Protein AF-A0A7S3JJ23-F1 (afdb_monomer)

Foldseek 3Di:
DVVLLVVLLVLLVVVCVQDVVCVVLSVVLNVCVVVVVLAVNLVSLLVVLVPVSVLPDLSLVVCCVSPLVVCLVPYDLQSSLSSLLSSLSSDPDLVVSLVSLVVCLVSCVVPPLSNLQSLLSSLLSCVVVVVLVSNVVSLVVSVVVVVVDDDHDVVSVVSSVVSVV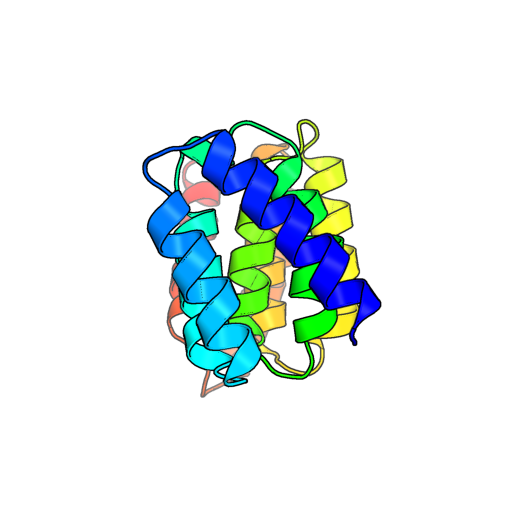VSVVD

Sequence (170 aa):
FKMIYSNVVEMLDKIGNNHSTVSDQVDQIKTNFRDSMWHVITDQIFNLTLCPEFEQGKDLIMFFNDFVKNLDKKINHLKYVRIAVNCSRQFENIDEGIEFLKNLEDRLKISEAATLFLKVSIAEKYLSLGEYNKCLDLLEEVEGSLKALNDIDQIVYSELYKTLALYYRR

InterPro domains:
  IPR035298 26S Proteasome non-ATPase regulatory subunit 13 [PTHR10539] (9-169)
  IPR054179 PSD13, N-terminal [PF22037] (27-169)

Structure (mmCIF, N/CA/C/O backbone):
data_AF-A0A7S3JJ23-F1
#
_entry.id   AF-A0A7S3JJ23-F1
#
loop_
_atom_site.group_PDB
_atom_site.id
_atom_site.type_symbol
_atom_site.label_atom_id
_atom_site.label_alt_id
_atom_site.label_comp_id
_atom_site.label_asym_id
_atom_site.label_entity_id
_atom_site.label_seq_id
_atom_site.pdbx_PDB_ins_code
_atom_site.Cartn_x
_atom_site.Cartn_y
_atom_site.Cartn_z
_atom_site.occupancy
_atom_site.B_iso_or_equiv
_atom_site.auth_seq_id
_atom_site.auth_comp_id
_atom_site.auth_asym_id
_atom_site.auth_atom_id
_atom_site.pdbx_PDB_model_num
ATOM 1 N N . PHE A 1 1 ? 6.314 15.137 -20.442 1.00 37.75 1 PHE A N 1
ATOM 2 C CA . PHE A 1 1 ? 7.563 14.795 -19.726 1.00 37.75 1 PHE A CA 1
ATOM 3 C C . PHE A 1 1 ? 8.220 15.998 -19.043 1.00 37.75 1 PHE A C 1
ATOM 5 O O . PHE A 1 1 ? 8.296 15.956 -17.827 1.00 37.75 1 PHE A O 1
ATOM 12 N N . LYS A 1 2 ? 8.610 17.088 -19.735 1.00 40.03 2 LYS A N 1
ATOM 13 C CA . LYS A 1 2 ? 9.215 18.279 -19.080 1.00 40.03 2 LYS A CA 1
ATOM 14 C C . LYS A 1 2 ? 8.316 18.994 -18.048 1.00 40.03 2 LYS A C 1
ATOM 16 O O . LYS A 1 2 ? 8.810 19.333 -16.985 1.00 40.03 2 LYS A O 1
ATOM 21 N N . MET A 1 3 ? 7.017 19.173 -18.320 1.00 41.12 3 MET A N 1
ATOM 22 C CA . MET A 1 3 ? 6.089 19.799 -17.349 1.00 41.12 3 MET A CA 1
ATOM 23 C C . MET A 1 3 ? 5.851 18.937 -16.102 1.00 41.12 3 MET A C 1
ATOM 25 O O . MET A 1 3 ? 5.848 19.454 -14.996 1.00 41.12 3 MET A O 1
ATOM 29 N N . ILE A 1 4 ? 5.708 17.618 -16.276 1.00 50.47 4 ILE A N 1
ATOM 30 C CA . ILE A 1 4 ? 5.505 16.669 -15.166 1.00 50.47 4 ILE A CA 1
ATOM 31 C C . ILE A 1 4 ? 6.746 16.643 -14.268 1.00 50.47 4 ILE A C 1
ATOM 33 O O . ILE A 1 4 ? 6.626 16.676 -13.052 1.00 50.47 4 ILE A O 1
ATOM 37 N N . TYR A 1 5 ? 7.940 16.658 -14.867 1.00 51.78 5 TYR A N 1
ATOM 38 C CA . TYR A 1 5 ? 9.190 16.751 -14.118 1.00 51.78 5 TYR A CA 1
ATOM 39 C C . TYR A 1 5 ? 9.284 18.049 -13.308 1.00 51.78 5 TYR A C 1
ATOM 41 O O . TYR A 1 5 ? 9.681 18.001 -12.154 1.00 51.78 5 TYR A O 1
ATOM 49 N N . SER A 1 6 ? 8.869 19.188 -13.874 1.00 52.94 6 SER A N 1
ATOM 50 C CA . SER A 1 6 ? 8.911 20.479 -13.173 1.00 52.94 6 SER A CA 1
ATOM 51 C C . SER A 1 6 ? 8.007 20.499 -11.936 1.00 52.94 6 SER A C 1
ATOM 53 O O . SER A 1 6 ? 8.469 20.876 -10.867 1.00 52.94 6 SER A O 1
ATOM 55 N N . ASN A 1 7 ? 6.765 20.012 -12.047 1.00 56.97 7 ASN A N 1
ATOM 56 C CA . ASN A 1 7 ? 5.842 19.957 -10.9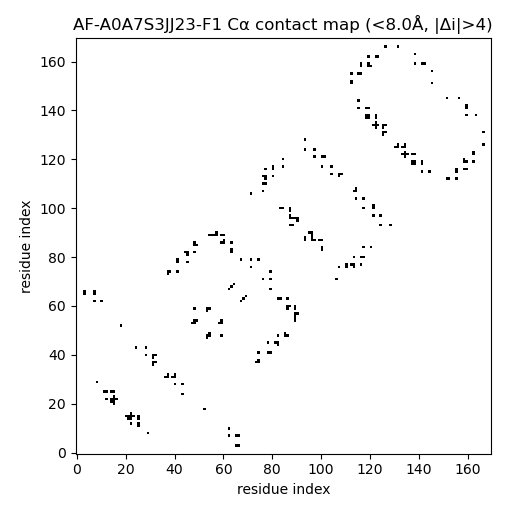05 1.00 56.97 7 ASN A CA 1
ATOM 57 C C . ASN A 1 7 ? 6.318 18.991 -9.814 1.00 56.97 7 ASN A C 1
ATOM 59 O O . ASN A 1 7 ? 6.210 19.284 -8.627 1.00 56.97 7 ASN A O 1
ATOM 63 N N . VAL A 1 8 ? 6.861 17.837 -10.210 1.00 58.09 8 VAL A N 1
ATOM 64 C CA . VAL A 1 8 ? 7.370 16.838 -9.262 1.00 58.09 8 VAL A CA 1
ATOM 65 C C . VAL A 1 8 ? 8.607 17.364 -8.540 1.00 58.09 8 VAL A C 1
ATOM 67 O O . VAL A 1 8 ? 8.714 17.199 -7.332 1.00 58.09 8 VAL A O 1
ATOM 70 N N . VAL A 1 9 ? 9.519 18.031 -9.252 1.00 60.12 9 VAL A N 1
ATOM 71 C CA . VAL A 1 9 ? 10.701 18.667 -8.655 1.00 60.12 9 VAL A CA 1
ATOM 72 C C . VAL A 1 9 ? 10.288 19.775 -7.686 1.00 60.12 9 VAL A C 1
ATOM 74 O O . VAL A 1 9 ? 10.814 19.803 -6.582 1.00 60.12 9 VAL A O 1
ATOM 77 N N . GLU A 1 10 ? 9.300 20.606 -8.032 1.00 61.12 10 GLU A N 1
ATOM 78 C CA . GLU A 1 10 ? 8.774 21.639 -7.127 1.00 61.12 10 GLU A CA 1
ATOM 79 C C . GLU A 1 10 ? 8.116 21.057 -5.867 1.00 61.12 10 GLU A C 1
ATOM 81 O O . GLU A 1 10 ? 8.280 21.608 -4.778 1.00 61.12 10 GLU A O 1
ATOM 86 N N . MET A 1 11 ? 7.385 19.940 -5.973 1.00 61.69 11 MET A N 1
ATOM 87 C CA . MET A 1 11 ? 6.837 19.264 -4.789 1.00 61.69 11 MET A CA 1
ATOM 88 C C . MET A 1 11 ? 7.936 18.632 -3.939 1.00 61.69 11 MET A C 1
ATOM 90 O O . MET A 1 11 ? 7.921 18.779 -2.720 1.00 61.69 11 MET A O 1
ATOM 94 N N . LEU A 1 12 ? 8.908 17.971 -4.569 1.00 63.31 12 LEU A N 1
ATOM 95 C CA . LEU A 1 12 ? 10.057 17.403 -3.874 1.00 63.31 12 LEU A CA 1
ATOM 96 C C . LEU A 1 12 ? 10.889 18.497 -3.182 1.00 63.31 12 LEU A C 1
ATOM 98 O O . LEU A 1 12 ? 11.339 18.288 -2.063 1.00 63.31 12 LEU A O 1
ATOM 102 N N . ASP A 1 13 ? 11.027 19.680 -3.784 1.00 63.56 13 ASP A N 1
ATOM 103 C CA . ASP A 1 13 ? 11.661 20.845 -3.154 1.00 63.56 13 ASP A CA 1
ATOM 104 C C . ASP A 1 13 ? 10.858 21.377 -1.965 1.00 63.56 13 ASP A C 1
ATOM 106 O O . ASP A 1 13 ? 11.441 21.738 -0.944 1.00 63.56 13 ASP A O 1
ATOM 110 N N . LYS A 1 14 ? 9.522 21.403 -2.039 1.00 64.38 14 LYS A N 1
ATOM 111 C CA . LYS A 1 14 ? 8.684 21.746 -0.874 1.00 64.38 14 LYS A CA 1
ATOM 112 C C . LYS A 1 14 ? 8.877 20.749 0.267 1.00 64.38 14 LYS A C 1
ATOM 114 O O . LYS A 1 14 ? 9.019 21.152 1.415 1.00 64.38 14 LYS A O 1
ATOM 119 N N . ILE A 1 15 ? 8.938 19.464 -0.063 1.00 62.12 15 ILE A N 1
ATOM 120 C CA . ILE A 1 15 ? 9.171 18.371 0.881 1.00 62.12 15 ILE A CA 1
ATOM 121 C C . ILE A 1 15 ? 10.568 18.470 1.519 1.00 62.12 15 ILE A C 1
ATOM 123 O O . ILE A 1 15 ? 10.688 18.403 2.740 1.00 62.12 15 ILE A O 1
ATOM 127 N N . GLY A 1 16 ? 11.615 18.679 0.714 1.00 58.62 16 GLY A N 1
ATOM 128 C CA . GLY A 1 16 ? 12.994 18.828 1.191 1.00 58.62 16 GLY A CA 1
ATOM 129 C C . GLY A 1 16 ? 13.204 20.083 2.044 1.00 58.62 16 GLY A C 1
ATOM 130 O O . GLY A 1 16 ? 13.976 20.052 2.997 1.00 58.62 16 GLY A O 1
ATOM 131 N N . ASN A 1 17 ? 12.467 21.164 1.763 1.00 58.88 17 ASN A N 1
ATOM 132 C CA . ASN A 1 17 ? 12.478 22.372 2.593 1.00 58.88 17 ASN A CA 1
ATOM 133 C C . ASN A 1 17 ? 11.718 22.203 3.919 1.00 58.88 17 ASN A C 1
ATOM 135 O O . ASN A 1 17 ? 12.073 22.849 4.903 1.00 58.88 17 ASN A O 1
ATOM 139 N N . ASN A 1 18 ? 10.692 21.348 3.959 1.00 57.72 18 ASN A N 1
ATOM 140 C CA . ASN A 1 18 ? 9.924 21.077 5.177 1.00 57.72 18 ASN A CA 1
ATOM 141 C C . ASN A 1 18 ? 10.631 20.078 6.110 1.00 57.72 18 ASN A C 1
ATOM 143 O O . ASN A 1 18 ? 10.460 20.162 7.326 1.00 57.72 18 ASN A O 1
ATOM 147 N N . HIS A 1 19 ? 11.452 19.170 5.566 1.00 57.53 19 HIS A N 1
ATOM 148 C CA . HIS A 1 19 ? 12.167 18.149 6.335 1.00 57.53 19 HIS A CA 1
ATOM 149 C C . HIS A 1 19 ? 13.644 18.079 5.932 1.00 57.53 19 HIS A C 1
ATOM 151 O O . HIS A 1 19 ? 14.016 17.439 4.945 1.00 57.53 19 HIS A O 1
ATOM 157 N N . SER A 1 20 ? 14.509 18.690 6.747 1.00 55.84 20 SER A N 1
ATOM 158 C CA . SER A 1 20 ? 15.966 18.707 6.549 1.00 55.84 20 SER A CA 1
ATOM 159 C C . SER A 1 20 ? 16.595 17.308 6.474 1.00 55.84 20 SER A C 1
ATOM 161 O O . SER A 1 20 ? 17.634 17.146 5.842 1.00 55.84 20 SER A O 1
ATOM 163 N N . THR A 1 21 ? 15.946 16.290 7.046 1.00 58.00 21 THR A N 1
ATOM 164 C CA . THR A 1 21 ? 16.346 14.873 6.989 1.00 58.00 21 THR A CA 1
ATOM 165 C C . THR A 1 21 ? 16.189 14.247 5.596 1.00 58.00 21 THR A C 1
ATOM 167 O O . THR A 1 21 ? 16.889 13.295 5.255 1.00 58.00 21 THR A O 1
ATOM 170 N N . VAL A 1 22 ? 15.266 14.764 4.782 1.00 60.44 22 VAL A N 1
ATOM 171 C CA . VAL A 1 22 ? 14.824 14.140 3.524 1.00 60.44 22 VAL A CA 1
ATOM 172 C C . VAL A 1 22 ? 15.384 14.867 2.295 1.00 60.44 22 VAL A C 1
ATOM 174 O O . VAL A 1 22 ? 15.361 14.327 1.189 1.00 60.44 22 VAL A O 1
ATOM 177 N N . SER A 1 23 ? 15.960 16.062 2.473 1.00 63.31 23 SER A N 1
ATOM 178 C CA . SER A 1 23 ? 16.566 16.857 1.392 1.00 63.31 23 SER A CA 1
ATOM 179 C C . SER A 1 23 ? 17.563 16.046 0.550 1.00 63.31 23 SER A C 1
ATOM 181 O O . SER A 1 23 ? 17.483 16.049 -0.678 1.00 63.31 23 SER A O 1
ATOM 183 N N . ASP A 1 24 ? 18.432 15.262 1.195 1.00 66.06 24 ASP A N 1
ATOM 184 C CA . ASP A 1 24 ? 19.414 14.424 0.495 1.00 66.06 24 ASP A CA 1
ATOM 185 C C . ASP A 1 24 ? 18.753 13.297 -0.319 1.00 66.06 24 ASP A C 1
ATOM 187 O O . ASP A 1 24 ? 19.200 12.958 -1.417 1.00 66.06 24 ASP A O 1
ATOM 191 N N . GLN A 1 25 ? 17.656 12.718 0.182 1.00 66.25 25 GLN A N 1
ATOM 192 C CA . GLN A 1 25 ? 16.905 11.677 -0.530 1.00 66.25 25 GLN A CA 1
ATOM 193 C C . GLN A 1 25 ? 16.150 12.253 -1.728 1.00 66.25 25 GLN A C 1
ATOM 195 O O . GLN A 1 25 ? 16.122 11.649 -2.802 1.00 66.25 25 GLN A O 1
ATOM 200 N N . VAL A 1 26 ? 15.577 13.443 -1.562 1.00 66.81 26 VAL A N 1
ATOM 201 C CA . VAL A 1 26 ? 14.924 14.201 -2.628 1.00 66.81 26 VAL A CA 1
ATOM 202 C C . VAL A 1 26 ? 15.901 14.481 -3.772 1.00 66.81 26 VAL A C 1
ATOM 204 O O . VAL A 1 26 ? 15.575 14.224 -4.934 1.00 66.81 26 VAL A O 1
ATOM 207 N N . ASP A 1 27 ? 17.107 14.956 -3.469 1.00 67.94 27 ASP A N 1
ATOM 208 C CA . ASP A 1 27 ? 18.094 15.289 -4.499 1.00 67.94 27 ASP A CA 1
ATOM 209 C C . ASP A 1 27 ? 18.637 14.048 -5.217 1.00 67.94 27 ASP A C 1
ATOM 211 O O . ASP A 1 27 ? 18.858 14.067 -6.438 1.00 67.94 27 ASP A O 1
ATOM 215 N N . GLN A 1 28 ? 18.749 12.923 -4.508 1.00 69.50 28 GLN A N 1
ATOM 216 C CA . GLN A 1 28 ? 19.041 11.637 -5.138 1.00 69.50 28 GLN A CA 1
ATOM 217 C C . GLN A 1 28 ? 17.912 11.184 -6.073 1.00 69.50 28 GLN A C 1
ATOM 219 O O . GLN A 1 28 ? 18.198 10.723 -7.177 1.00 69.50 28 GLN A O 1
ATOM 224 N N . ILE A 1 29 ? 16.641 11.361 -5.700 1.00 68.44 29 ILE A N 1
ATOM 225 C CA . ILE A 1 29 ? 15.500 11.016 -6.566 1.00 68.44 29 ILE A CA 1
ATOM 226 C C . ILE A 1 29 ? 15.491 11.879 -7.831 1.00 68.44 29 ILE A C 1
ATOM 228 O O . ILE A 1 29 ? 15.286 11.348 -8.926 1.00 68.44 29 ILE A O 1
ATOM 232 N N . LYS A 1 30 ? 15.768 13.186 -7.720 1.00 68.50 30 LYS A N 1
ATOM 233 C CA . LYS A 1 30 ? 15.889 14.083 -8.886 1.00 68.50 30 LYS A CA 1
ATOM 234 C C . LYS A 1 30 ? 17.002 13.628 -9.834 1.00 68.50 30 LYS A C 1
ATOM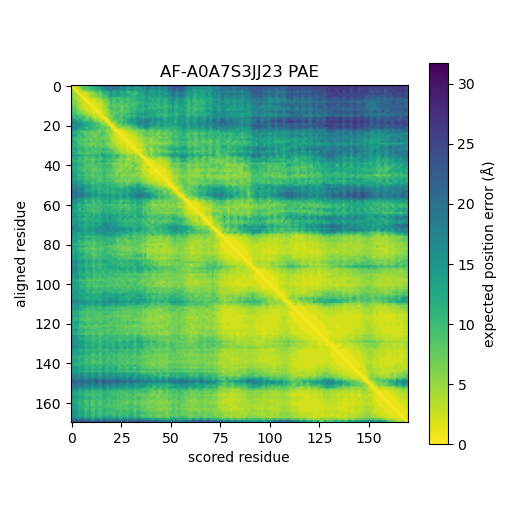 236 O O . LYS A 1 30 ? 16.815 13.616 -11.052 1.00 68.50 30 LYS A O 1
ATOM 241 N N . THR A 1 31 ? 18.145 13.224 -9.281 1.00 70.12 31 THR A N 1
ATOM 242 C CA . THR A 1 31 ? 19.296 12.736 -10.057 1.00 70.12 31 THR A CA 1
ATOM 243 C C . THR A 1 31 ? 18.974 11.407 -10.741 1.00 70.12 31 THR A C 1
ATOM 245 O O . THR A 1 31 ? 19.095 11.289 -11.958 1.00 70.12 31 THR A O 1
ATOM 248 N N . ASN A 1 32 ? 18.427 10.446 -9.999 1.00 67.56 32 ASN A N 1
ATOM 249 C CA . ASN A 1 32 ? 18.043 9.139 -10.530 1.00 67.56 32 ASN A CA 1
ATOM 250 C C . ASN A 1 32 ? 16.942 9.238 -11.597 1.00 67.56 32 ASN A C 1
ATOM 252 O O . ASN A 1 32 ? 16.913 8.433 -12.530 1.00 67.56 32 ASN A O 1
ATOM 256 N N . PHE A 1 33 ? 16.060 10.242 -11.505 1.00 66.31 33 PHE A N 1
ATOM 257 C CA . PHE A 1 33 ? 15.069 10.536 -12.542 1.00 66.31 33 PHE A CA 1
ATOM 258 C C . PHE A 1 33 ? 15.716 10.991 -13.850 1.00 66.31 33 PHE A C 1
ATOM 260 O O . PHE A 1 33 ? 15.289 10.559 -14.924 1.00 66.31 33 PHE A O 1
ATOM 267 N N . ARG A 1 34 ? 16.759 11.829 -13.778 1.00 65.44 34 ARG A N 1
ATOM 268 C CA . ARG A 1 34 ? 17.539 12.233 -14.957 1.00 65.44 34 ARG A CA 1
ATOM 269 C C . ARG A 1 34 ? 18.170 11.015 -15.636 1.00 65.44 34 ARG A C 1
ATOM 271 O O . ARG A 1 34 ? 18.099 10.909 -16.858 1.00 65.44 34 ARG A O 1
ATOM 278 N N . ASP A 1 35 ? 18.666 10.075 -14.840 1.00 69.94 35 ASP A N 1
ATOM 279 C CA . ASP A 1 35 ? 19.338 8.864 -15.322 1.00 69.94 35 ASP A CA 1
ATOM 280 C C . ASP A 1 35 ? 18.367 7.710 -15.640 1.00 69.94 35 ASP A C 1
ATOM 282 O O . ASP A 1 35 ? 18.784 6.610 -16.000 1.00 69.94 35 ASP A O 1
ATOM 286 N N . SER A 1 36 ? 17.049 7.951 -15.565 1.00 68.19 36 SER A N 1
ATOM 287 C CA . SER A 1 36 ? 15.994 6.965 -15.853 1.00 68.19 36 SER A CA 1
ATOM 288 C C . SER A 1 36 ? 16.112 5.663 -15.041 1.00 68.19 36 SER A C 1
ATOM 290 O O . SER A 1 36 ? 15.698 4.595 -15.502 1.00 68.19 36 SER A O 1
ATOM 292 N N . MET A 1 37 ? 16.636 5.733 -13.813 1.00 69.12 37 MET A N 1
ATOM 293 C CA . MET A 1 37 ? 16.827 4.575 -12.931 1.00 69.12 37 MET A CA 1
ATOM 294 C C . MET A 1 37 ? 15.538 4.202 -12.183 1.00 69.12 37 MET A C 1
ATOM 296 O O . MET A 1 37 ? 15.458 4.269 -10.958 1.00 69.12 37 MET A O 1
ATOM 300 N N . TRP A 1 38 ? 14.505 3.788 -12.922 1.00 70.31 38 TRP A N 1
ATOM 301 C CA . TRP A 1 38 ? 13.144 3.571 -12.402 1.00 70.31 38 TRP A CA 1
ATOM 302 C C . TRP A 1 38 ? 13.058 2.598 -11.220 1.00 70.31 38 TRP A C 1
ATOM 304 O O . TRP A 1 38 ? 12.274 2.825 -10.300 1.00 70.31 38 TRP A O 1
ATOM 314 N N . HIS A 1 39 ? 13.880 1.546 -11.204 1.00 66.31 39 HIS A N 1
ATOM 315 C CA . HIS A 1 39 ? 13.928 0.608 -10.080 1.00 66.31 39 HIS A CA 1
ATOM 316 C C . HIS A 1 39 ? 14.409 1.280 -8.789 1.00 66.31 39 HIS A C 1
ATOM 318 O O . HIS A 1 39 ? 13.725 1.186 -7.773 1.00 66.31 39 HIS A O 1
ATOM 324 N N . VAL A 1 40 ? 15.519 2.023 -8.855 1.00 70.00 40 VAL A N 1
ATOM 325 C CA . VAL A 1 40 ? 16.086 2.756 -7.710 1.00 70.00 40 VAL A CA 1
ATOM 326 C C . VAL A 1 40 ? 15.125 3.843 -7.241 1.00 70.00 40 VAL A C 1
ATOM 328 O O . VAL A 1 40 ? 14.887 3.982 -6.047 1.00 70.00 40 VAL A O 1
ATOM 331 N N . ILE A 1 41 ? 14.504 4.557 -8.183 1.00 69.19 41 ILE A N 1
ATOM 332 C CA . ILE A 1 41 ? 13.483 5.567 -7.887 1.00 69.19 41 ILE A CA 1
ATOM 333 C C . ILE A 1 41 ? 12.315 4.940 -7.122 1.00 69.19 41 ILE A C 1
ATOM 335 O O . ILE A 1 41 ? 11.878 5.493 -6.123 1.00 69.19 41 ILE A O 1
ATOM 339 N N . THR A 1 42 ? 11.825 3.775 -7.550 1.00 69.06 42 THR A N 1
ATOM 340 C CA . THR A 1 42 ? 10.706 3.099 -6.872 1.00 69.06 42 THR A CA 1
ATOM 341 C C . THR A 1 42 ? 11.065 2.724 -5.436 1.00 69.06 42 THR A C 1
ATOM 343 O O . THR A 1 42 ? 10.242 2.892 -4.541 1.00 69.06 42 THR A O 1
ATOM 346 N N . ASP A 1 43 ? 12.292 2.253 -5.207 1.00 71.69 43 ASP A N 1
ATOM 347 C CA . ASP A 1 43 ? 12.775 1.911 -3.866 1.00 71.69 43 ASP A CA 1
ATOM 348 C C . ASP A 1 43 ? 12.956 3.141 -2.978 1.00 71.69 43 ASP A C 1
ATOM 350 O O . ASP A 1 43 ? 12.564 3.128 -1.813 1.00 71.69 43 ASP A O 1
ATOM 354 N N . GLN A 1 44 ? 13.475 4.234 -3.531 1.00 71.56 44 GLN A N 1
ATOM 355 C CA . GLN A 1 44 ? 13.596 5.495 -2.806 1.00 71.56 44 GLN A CA 1
ATOM 356 C C . GLN A 1 44 ? 12.230 6.089 -2.465 1.00 71.56 44 GLN A C 1
ATOM 358 O O . GLN A 1 44 ? 12.028 6.508 -1.332 1.00 71.56 44 GLN A O 1
ATOM 363 N N . ILE A 1 45 ? 11.267 6.060 -3.392 1.00 69.75 45 ILE A N 1
ATOM 364 C CA . ILE A 1 45 ? 9.883 6.465 -3.113 1.00 69.75 45 ILE A CA 1
ATOM 365 C C . ILE A 1 45 ? 9.283 5.595 -2.014 1.00 69.75 45 ILE A C 1
ATOM 367 O O . ILE A 1 45 ? 8.649 6.110 -1.100 1.00 69.75 45 ILE A O 1
ATOM 371 N N . PHE A 1 46 ? 9.454 4.277 -2.106 1.00 72.62 46 PHE A N 1
ATOM 372 C CA . PHE A 1 46 ? 8.924 3.375 -1.097 1.00 72.62 46 PHE A CA 1
ATOM 373 C C . PHE A 1 46 ? 9.499 3.712 0.284 1.00 72.62 46 PHE A C 1
ATOM 375 O O . PHE A 1 46 ? 8.736 3.858 1.235 1.00 72.62 46 PHE A O 1
ATOM 382 N N . ASN A 1 47 ? 10.808 3.947 0.378 1.00 72.44 47 ASN A N 1
ATOM 383 C CA . ASN A 1 47 ? 11.451 4.367 1.621 1.00 72.44 47 ASN A CA 1
ATOM 384 C C . ASN A 1 47 ? 10.951 5.732 2.113 1.00 72.44 47 ASN A C 1
ATOM 386 O O . ASN A 1 47 ? 10.705 5.874 3.306 1.00 72.44 47 ASN A O 1
ATOM 390 N N . LEU A 1 48 ? 10.712 6.694 1.215 1.00 69.56 48 LEU A N 1
ATOM 391 C CA . LEU A 1 48 ? 10.079 7.968 1.574 1.00 69.56 48 LEU A CA 1
ATOM 392 C C . LEU A 1 48 ? 8.685 7.767 2.170 1.00 69.56 48 LEU A C 1
ATOM 394 O O . LEU A 1 48 ? 8.334 8.424 3.142 1.00 69.56 48 LEU A O 1
ATOM 398 N N . THR A 1 49 ? 7.896 6.834 1.629 1.00 68.06 49 THR A N 1
ATOM 399 C CA . THR A 1 49 ? 6.547 6.555 2.153 1.00 68.06 49 THR A CA 1
ATOM 400 C C . THR A 1 49 ? 6.552 5.906 3.535 1.00 68.06 49 THR A C 1
ATOM 402 O O . THR A 1 49 ? 5.511 5.859 4.180 1.00 68.06 49 THR A O 1
ATOM 405 N N . LEU A 1 50 ? 7.701 5.385 3.977 1.00 67.75 50 LEU A N 1
ATOM 406 C CA . LEU A 1 50 ? 7.895 4.832 5.316 1.00 67.75 50 LEU A CA 1
ATOM 407 C C . LEU A 1 50 ? 8.412 5.876 6.314 1.00 67.75 50 LEU A C 1
ATOM 409 O O . LEU A 1 50 ? 8.467 5.585 7.508 1.00 67.75 50 LEU A O 1
ATOM 413 N N . CYS A 1 51 ? 8.810 7.067 5.856 1.00 66.38 51 CYS A N 1
ATOM 414 C CA . CYS A 1 51 ? 9.238 8.130 6.751 1.00 66.38 51 CYS A CA 1
ATOM 415 C C . CYS A 1 51 ? 8.012 8.708 7.487 1.00 66.38 51 CYS A C 1
ATOM 417 O O . CYS A 1 51 ? 7.110 9.240 6.836 1.00 66.38 51 CYS A O 1
ATOM 419 N N . PRO A 1 52 ? 7.984 8.675 8.834 1.00 60.34 52 PRO A N 1
ATOM 420 C CA . PRO A 1 52 ? 6.849 9.160 9.630 1.00 60.34 52 PRO A CA 1
ATOM 421 C C . PRO A 1 52 ? 6.599 10.668 9.463 1.00 60.34 52 PRO A C 1
ATOM 423 O O . PRO A 1 52 ? 5.504 11.159 9.710 1.00 60.34 52 PRO A O 1
ATOM 426 N N . GLU A 1 53 ? 7.606 11.403 8.994 1.00 60.22 53 GLU A N 1
ATOM 427 C CA . GLU A 1 53 ? 7.521 12.817 8.615 1.00 60.22 53 GLU A CA 1
ATOM 428 C C . GLU A 1 53 ? 6.511 13.053 7.486 1.00 60.22 53 GLU A C 1
ATOM 430 O O . GLU A 1 53 ? 5.809 14.059 7.487 1.00 60.22 53 GLU A O 1
ATOM 435 N N . PHE A 1 54 ? 6.378 12.097 6.564 1.00 58.09 54 PHE A N 1
ATOM 436 C CA . PHE A 1 54 ? 5.397 12.182 5.492 1.00 58.09 54 PHE A CA 1
ATOM 437 C C . PHE A 1 54 ? 4.021 11.702 5.901 1.00 58.09 54 PHE A C 1
ATOM 439 O O . PHE A 1 54 ? 3.071 12.081 5.230 1.00 58.09 54 PHE A O 1
ATOM 446 N N . GLU A 1 55 ? 3.883 10.895 6.959 1.00 54.31 55 GLU A N 1
ATOM 447 C CA . GLU A 1 55 ? 2.577 10.405 7.420 1.00 54.31 55 GLU A CA 1
ATOM 448 C C . GLU A 1 55 ? 1.643 11.558 7.830 1.00 54.31 55 GLU A C 1
ATOM 450 O O . GLU A 1 55 ? 0.425 11.414 7.745 1.00 54.31 55 GLU A O 1
ATOM 455 N N . GLN A 1 56 ? 2.196 12.721 8.192 1.00 53.81 56 GLN A N 1
ATOM 456 C CA . GLN A 1 56 ? 1.453 13.906 8.618 1.00 53.81 56 GLN A CA 1
ATOM 457 C C . GLN A 1 56 ? 1.113 14.836 7.436 1.00 53.81 56 GLN A C 1
ATOM 459 O O . GLN A 1 56 ? 1.710 15.896 7.277 1.00 53.81 56 GLN A O 1
ATOM 464 N N . GLY A 1 57 ? 0.130 14.471 6.604 1.00 59.19 57 GLY A N 1
ATOM 465 C CA . GLY A 1 57 ? -0.419 15.382 5.586 1.00 59.19 57 GLY A CA 1
ATOM 466 C C . GLY A 1 57 ? -1.084 14.702 4.386 1.00 59.19 57 GLY A C 1
ATOM 467 O O . GLY A 1 57 ? -1.252 13.489 4.356 1.00 59.19 57 GLY A O 1
ATOM 468 N N . LYS A 1 58 ? -1.453 15.501 3.371 1.00 64.56 58 LYS A N 1
ATOM 469 C CA . LYS A 1 58 ? -1.977 15.028 2.064 1.00 64.56 58 LYS A CA 1
ATOM 470 C C . LYS A 1 58 ? -0.908 14.994 0.960 1.00 64.56 58 LYS A C 1
ATOM 472 O O . LYS A 1 58 ? -1.213 14.672 -0.190 1.00 64.56 58 LYS A O 1
ATOM 477 N N . ASP A 1 59 ? 0.341 15.312 1.297 1.00 66.44 59 ASP A N 1
ATOM 478 C CA . ASP A 1 59 ? 1.440 15.465 0.336 1.00 66.44 59 ASP A CA 1
ATOM 479 C C . ASP A 1 59 ? 1.795 14.146 -0.364 1.00 66.44 59 ASP A C 1
ATOM 481 O O . ASP A 1 59 ? 2.050 14.126 -1.567 1.00 66.44 59 ASP A O 1
ATOM 485 N N . LEU A 1 60 ? 1.726 13.024 0.357 1.00 67.69 60 LEU A N 1
ATOM 486 C CA . LEU A 1 60 ? 1.989 11.680 -0.170 1.00 67.69 60 LEU A CA 1
ATOM 487 C C . LEU A 1 60 ? 0.889 11.229 -1.150 1.00 67.69 60 LEU A C 1
ATOM 489 O O . LEU A 1 60 ? 1.193 10.605 -2.165 1.00 67.69 60 LEU A O 1
ATOM 493 N N . ILE A 1 61 ? -0.379 11.581 -0.898 1.00 69.06 61 ILE A N 1
ATOM 494 C CA . ILE A 1 61 ? -1.502 11.321 -1.821 1.00 69.06 61 ILE A CA 1
ATOM 495 C C . ILE A 1 61 ? -1.342 12.127 -3.117 1.00 69.06 61 ILE A C 1
ATOM 497 O O . ILE A 1 61 ? -1.532 11.587 -4.212 1.00 69.06 61 ILE A O 1
ATOM 501 N N . MET A 1 62 ? -0.983 13.411 -3.016 1.00 68.94 62 MET A N 1
ATOM 502 C CA . MET A 1 62 ? -0.724 14.251 -4.193 1.00 68.94 62 MET A CA 1
ATOM 503 C C . MET A 1 62 ? 0.469 13.721 -4.991 1.00 68.94 62 MET A C 1
ATOM 505 O O . MET A 1 62 ? 0.363 13.516 -6.201 1.00 68.94 62 MET A O 1
ATOM 509 N N . PHE A 1 63 ? 1.562 13.386 -4.303 1.00 68.50 63 PHE A N 1
ATOM 510 C CA . PHE A 1 63 ? 2.736 12.766 -4.906 1.00 68.50 63 PHE A CA 1
ATOM 511 C C . PHE A 1 63 ? 2.390 11.454 -5.620 1.00 68.50 63 PHE A C 1
ATOM 513 O O . PHE A 1 63 ? 2.827 11.215 -6.746 1.00 68.50 63 PHE A O 1
ATOM 520 N N . PHE A 1 64 ? 1.554 10.609 -5.016 1.00 71.62 64 PHE A N 1
ATOM 521 C CA . PHE A 1 64 ? 1.113 9.377 -5.656 1.00 71.62 64 PHE A CA 1
ATOM 522 C C . PHE A 1 64 ? 0.327 9.639 -6.946 1.00 71.62 64 PHE A C 1
ATOM 524 O O . PHE A 1 64 ? 0.602 9.022 -7.980 1.00 71.62 64 PHE A O 1
ATOM 531 N N . ASN A 1 65 ? -0.639 10.558 -6.903 1.00 68.31 65 ASN A N 1
ATOM 532 C CA . ASN A 1 65 ? -1.492 10.866 -8.049 1.00 68.31 65 ASN A CA 1
ATOM 533 C C . ASN A 1 65 ? -0.727 11.505 -9.214 1.00 68.31 65 ASN A C 1
ATOM 535 O O . ASN A 1 65 ? -0.998 11.156 -10.365 1.00 68.31 65 ASN A O 1
ATOM 539 N N . ASP A 1 66 ? 0.233 12.383 -8.927 1.00 65.88 66 ASP A N 1
ATOM 540 C CA . ASP A 1 66 ? 0.988 13.105 -9.955 1.00 65.88 66 ASP A CA 1
ATOM 541 C C . ASP A 1 66 ? 2.222 12.343 -10.444 1.00 65.88 66 ASP A C 1
ATOM 543 O O . ASP A 1 66 ? 2.607 12.455 -11.611 1.00 65.88 66 ASP A O 1
ATOM 547 N N . PHE A 1 67 ? 2.847 11.537 -9.586 1.00 65.81 67 PHE A N 1
ATOM 548 C CA . PHE A 1 67 ? 4.093 10.853 -9.913 1.00 65.81 67 PHE A CA 1
ATOM 549 C C . PHE A 1 67 ? 3.908 9.353 -10.083 1.00 65.81 67 PHE A C 1
ATOM 551 O O . PHE A 1 67 ? 4.140 8.812 -11.165 1.00 65.81 67 PHE A O 1
ATOM 558 N N . VAL A 1 68 ? 3.451 8.672 -9.035 1.00 66.81 68 VAL A N 1
ATOM 559 C CA . VAL A 1 68 ? 3.418 7.205 -8.997 1.00 66.81 68 VAL A CA 1
ATOM 560 C C . VAL A 1 68 ? 2.435 6.662 -10.037 1.00 66.81 68 VAL A C 1
ATOM 562 O O . VAL A 1 68 ? 2.774 5.746 -10.782 1.00 66.81 68 VAL A O 1
ATOM 565 N N . LYS A 1 69 ? 1.279 7.312 -10.219 1.00 67.31 69 LYS A N 1
ATOM 566 C CA . LYS A 1 69 ? 0.294 6.994 -11.271 1.00 67.31 69 LYS A CA 1
ATOM 567 C C . LYS A 1 69 ? 0.861 7.046 -12.695 1.00 67.31 69 LYS A C 1
ATOM 569 O O . LYS A 1 69 ? 0.393 6.314 -13.564 1.00 67.31 69 LYS A O 1
ATOM 574 N N . ASN A 1 70 ? 1.876 7.875 -12.939 1.00 65.38 70 ASN A N 1
ATOM 575 C CA . ASN A 1 70 ? 2.558 7.968 -14.233 1.00 65.38 70 ASN A CA 1
ATOM 576 C C . ASN A 1 70 ? 3.647 6.896 -14.419 1.00 65.38 70 ASN A C 1
ATOM 578 O O . ASN A 1 70 ? 4.095 6.660 -15.544 1.00 65.38 70 ASN A O 1
ATOM 582 N N . LEU A 1 71 ? 4.068 6.242 -13.334 1.00 63.34 71 LEU A N 1
ATOM 583 C CA . LEU A 1 71 ? 5.113 5.218 -13.315 1.00 63.34 71 LEU A CA 1
ATOM 584 C C . LEU A 1 71 ? 4.578 3.784 -13.388 1.00 63.34 71 LEU A C 1
ATOM 586 O O . LEU A 1 71 ? 5.365 2.878 -13.641 1.00 63.34 71 LEU A O 1
ATOM 590 N N . ASP A 1 72 ? 3.265 3.595 -13.257 1.00 63.53 72 ASP A N 1
ATOM 591 C CA . ASP A 1 72 ? 2.537 2.314 -13.276 1.00 63.53 72 ASP A CA 1
ATOM 592 C C . ASP A 1 72 ? 3.043 1.324 -14.353 1.00 63.53 72 ASP A C 1
ATOM 594 O O . ASP A 1 72 ? 3.368 0.181 -14.063 1.00 63.53 72 ASP A O 1
ATOM 598 N N . LYS A 1 73 ? 3.278 1.791 -15.590 1.00 63.88 73 LYS A N 1
ATOM 599 C CA . LYS A 1 73 ? 3.759 0.938 -16.702 1.00 63.88 73 LYS A CA 1
ATOM 600 C C . LYS A 1 73 ? 5.249 0.571 -16.665 1.00 63.88 73 LYS A C 1
ATOM 602 O O . LYS A 1 73 ? 5.696 -0.216 -17.496 1.00 63.88 73 LYS A O 1
ATOM 607 N N . LYS A 1 74 ? 6.045 1.207 -15.804 1.00 64.75 74 LYS A N 1
ATOM 608 C CA . LYS A 1 74 ? 7.515 1.083 -15.772 1.00 64.75 74 LYS A CA 1
ATOM 609 C C . LYS A 1 74 ? 8.046 0.450 -14.491 1.00 64.75 74 LYS A C 1
ATOM 611 O O . LYS A 1 74 ? 9.232 0.131 -14.442 1.00 64.75 74 LYS A O 1
ATOM 616 N N . ILE A 1 75 ? 7.215 0.319 -13.462 1.00 69.69 75 ILE A N 1
ATOM 617 C CA . ILE A 1 75 ? 7.645 -0.121 -12.136 1.00 69.69 75 ILE A CA 1
ATOM 618 C C . ILE A 1 75 ? 6.984 -1.441 -11.756 1.00 69.69 75 ILE A C 1
ATOM 620 O O . ILE A 1 75 ? 6.015 -1.881 -12.365 1.00 69.69 75 ILE A O 1
ATOM 624 N N . ASN A 1 76 ? 7.536 -2.101 -10.743 1.00 75.25 76 ASN A N 1
ATOM 625 C CA . ASN A 1 76 ? 6.968 -3.339 -10.230 1.00 75.25 76 ASN A CA 1
ATOM 626 C C . ASN A 1 76 ? 5.586 -3.059 -9.602 1.00 75.25 76 ASN A C 1
ATOM 628 O O . ASN A 1 76 ? 5.494 -2.304 -8.631 1.00 75.25 76 ASN A O 1
ATOM 632 N N . HIS A 1 77 ? 4.537 -3.697 -10.133 1.00 80.50 77 HIS A N 1
ATOM 633 C CA . HIS A 1 77 ? 3.149 -3.531 -9.689 1.00 80.50 77 HIS A CA 1
ATOM 634 C C . HIS A 1 77 ? 2.953 -3.831 -8.193 1.00 80.50 77 HIS A C 1
ATOM 636 O O . HIS A 1 77 ? 2.183 -3.152 -7.523 1.00 80.50 77 HIS A O 1
ATOM 642 N N . LEU A 1 78 ? 3.691 -4.785 -7.621 1.00 80.94 78 LEU A N 1
ATOM 643 C CA . LEU A 1 78 ? 3.596 -5.108 -6.197 1.00 80.94 78 LEU A CA 1
ATOM 644 C C . LEU A 1 78 ? 4.166 -3.978 -5.326 1.00 80.94 78 LEU A C 1
ATOM 646 O O . LEU A 1 78 ? 3.564 -3.599 -4.323 1.00 80.94 78 LEU A O 1
ATOM 650 N N . LYS A 1 79 ? 5.288 -3.365 -5.735 1.00 79.19 79 LYS A N 1
ATOM 651 C CA . LYS A 1 79 ? 5.811 -2.160 -5.061 1.00 79.19 79 LYS A CA 1
ATOM 652 C C . LYS A 1 79 ? 4.859 -0.973 -5.225 1.00 79.19 79 LYS A C 1
ATOM 654 O O . LYS A 1 79 ? 4.625 -0.260 -4.254 1.00 79.19 79 LYS A O 1
ATOM 659 N N . TYR A 1 80 ? 4.274 -0.801 -6.412 1.00 81.62 80 TYR A N 1
ATOM 660 C CA . TYR A 1 80 ? 3.265 0.230 -6.673 1.00 81.62 80 TYR A CA 1
ATOM 661 C C . TYR A 1 80 ? 2.083 0.126 -5.700 1.00 81.62 80 TYR A C 1
ATOM 663 O O . TYR A 1 80 ? 1.715 1.117 -5.069 1.00 81.62 80 TYR A O 1
ATOM 671 N N . VAL A 1 81 ? 1.537 -1.080 -5.512 1.00 84.88 81 VAL A N 1
ATOM 672 C CA . VAL A 1 81 ? 0.432 -1.305 -4.570 1.00 84.88 81 VAL A CA 1
ATOM 673 C C . VAL A 1 81 ? 0.843 -1.000 -3.142 1.00 84.88 81 VAL A C 1
ATOM 675 O O . VAL A 1 81 ? 0.099 -0.337 -2.432 1.00 84.88 81 VAL A O 1
ATOM 678 N N . ARG A 1 82 ? 2.030 -1.425 -2.707 1.00 83.62 82 ARG A N 1
ATOM 679 C CA . ARG A 1 82 ? 2.495 -1.144 -1.340 1.00 83.62 82 ARG A CA 1
ATOM 680 C C . ARG A 1 82 ? 2.591 0.355 -1.060 1.00 83.62 82 ARG A C 1
ATOM 682 O O . ARG A 1 82 ? 2.173 0.800 0.004 1.00 83.62 82 ARG A O 1
ATOM 689 N N . ILE A 1 83 ? 3.073 1.133 -2.029 1.00 81.19 83 ILE A N 1
ATOM 690 C CA . ILE A 1 83 ? 3.082 2.598 -1.944 1.00 81.19 83 ILE A CA 1
ATOM 691 C C . ILE A 1 83 ? 1.642 3.123 -1.849 1.00 81.19 83 ILE A C 1
ATOM 693 O O . ILE A 1 83 ? 1.343 3.925 -0.969 1.00 81.19 83 ILE A O 1
ATOM 697 N N . ALA A 1 84 ? 0.731 2.641 -2.700 1.00 83.88 84 ALA A N 1
ATOM 698 C CA . ALA A 1 84 ? -0.672 3.051 -2.671 1.00 83.88 84 ALA A CA 1
ATOM 699 C C . ALA A 1 84 ? -1.349 2.751 -1.325 1.00 83.88 84 ALA A C 1
ATOM 701 O O . ALA A 1 84 ? -2.103 3.571 -0.803 1.00 83.88 84 ALA A O 1
ATOM 702 N N . VAL A 1 85 ? -1.057 1.590 -0.739 1.00 85.19 85 VAL A N 1
ATOM 703 C CA . VAL A 1 85 ? -1.555 1.186 0.578 1.00 85.19 85 VAL A CA 1
ATOM 704 C C . VAL A 1 85 ? -1.023 2.120 1.660 1.00 85.19 85 VAL A C 1
ATOM 706 O O . VAL A 1 85 ? -1.809 2.558 2.498 1.00 85.19 85 VAL A O 1
ATOM 709 N N . ASN A 1 86 ? 0.247 2.524 1.609 1.00 81.75 86 ASN A N 1
ATOM 710 C CA . ASN A 1 86 ? 0.780 3.535 2.527 1.00 81.75 86 ASN A CA 1
ATOM 711 C C . ASN A 1 86 ? 0.064 4.886 2.354 1.00 81.75 86 ASN A C 1
ATOM 713 O O . ASN A 1 86 ? -0.408 5.452 3.337 1.00 81.75 86 ASN A O 1
ATOM 717 N N . CYS A 1 87 ? -0.132 5.358 1.119 1.00 80.06 87 CYS A N 1
ATOM 718 C CA . CYS A 1 87 ? -0.888 6.589 0.849 1.00 80.06 87 CYS A CA 1
ATOM 719 C C . CYS A 1 87 ? -2.330 6.508 1.369 1.00 80.06 87 CYS A C 1
ATOM 721 O O . CYS A 1 87 ? -2.853 7.468 1.925 1.00 80.06 87 CYS A O 1
ATOM 723 N N . SER A 1 88 ? -2.965 5.339 1.254 1.00 83.06 88 SER A N 1
ATOM 724 C CA . SER A 1 88 ? -4.334 5.124 1.721 1.00 83.06 88 SER A CA 1
ATOM 725 C C . SER A 1 88 ? -4.500 5.251 3.246 1.00 83.06 88 SER A C 1
ATOM 727 O O . SER A 1 88 ? -5.633 5.292 3.724 1.00 83.06 88 SER A O 1
ATOM 729 N N . ARG A 1 89 ? -3.406 5.250 4.025 1.00 80.00 89 ARG A N 1
ATOM 730 C CA . ARG A 1 89 ? -3.423 5.458 5.487 1.00 80.00 89 ARG A CA 1
ATOM 731 C C . ARG A 1 89 ? -3.527 6.932 5.881 1.00 80.00 89 ARG A C 1
ATOM 733 O O . ARG A 1 89 ? -3.894 7.214 7.010 1.00 80.00 89 ARG A O 1
ATOM 740 N N . GLN A 1 90 ? -3.231 7.848 4.961 1.00 74.81 90 GLN A N 1
ATOM 741 C CA . GLN A 1 90 ? -3.301 9.292 5.205 1.00 74.81 90 GLN A CA 1
ATOM 742 C C . GLN A 1 90 ? -4.695 9.884 5.035 1.00 74.81 90 GLN A C 1
ATOM 744 O O . GLN A 1 90 ? -4.927 11.042 5.381 1.00 74.81 90 GLN A O 1
ATOM 749 N N . PHE A 1 91 ? -5.616 9.125 4.446 1.00 78.81 91 PHE A N 1
ATOM 750 C CA . PHE A 1 91 ? -6.994 9.566 4.337 1.00 78.81 91 PHE A CA 1
ATOM 751 C C . PHE A 1 91 ? -7.608 9.591 5.735 1.00 78.81 91 PHE A C 1
ATOM 753 O O . PHE A 1 91 ? -7.597 8.583 6.439 1.00 78.81 91 PHE A O 1
ATOM 760 N N . GLU A 1 92 ? -8.162 10.742 6.116 1.00 77.38 92 GLU A N 1
ATOM 761 C CA . GLU A 1 92 ? -8.909 10.897 7.370 1.00 77.38 92 GLU A CA 1
ATOM 762 C C . GLU A 1 92 ? -10.118 9.953 7.407 1.00 77.38 92 GLU A C 1
ATOM 764 O O . GLU A 1 92 ? -10.470 9.421 8.459 1.00 77.38 92 GLU A O 1
ATOM 769 N N . ASN A 1 93 ? -10.724 9.712 6.241 1.00 84.12 93 ASN A N 1
ATOM 770 C CA . ASN A 1 93 ? -11.824 8.783 6.073 1.00 84.12 93 ASN A CA 1
ATOM 771 C C . ASN A 1 93 ? -11.338 7.454 5.471 1.00 84.12 93 ASN A C 1
ATOM 773 O O . ASN A 1 93 ? -10.801 7.408 4.361 1.00 84.12 93 ASN A O 1
ATOM 777 N N . ILE A 1 94 ? -11.571 6.355 6.191 1.00 84.75 94 ILE A N 1
ATOM 778 C CA . ILE A 1 94 ? -11.193 5.010 5.745 1.00 84.75 94 ILE A CA 1
ATOM 779 C C . ILE A 1 94 ? -11.948 4.629 4.462 1.00 84.75 94 ILE A C 1
ATOM 781 O O . ILE A 1 94 ? -11.353 3.985 3.597 1.00 84.75 94 ILE A O 1
ATOM 785 N N . ASP A 1 95 ? -13.200 5.067 4.295 1.00 86.56 95 ASP A N 1
ATOM 786 C CA . ASP A 1 95 ? -13.987 4.806 3.083 1.00 86.56 95 ASP A CA 1
ATOM 787 C C . ASP A 1 95 ? -13.362 5.456 1.839 1.00 86.56 95 ASP A C 1
ATOM 789 O O . ASP A 1 95 ? -13.225 4.796 0.808 1.00 86.56 95 ASP A O 1
ATOM 793 N N . GLU A 1 96 ? -12.878 6.700 1.943 1.00 86.06 96 GLU A N 1
ATOM 794 C CA . GLU A 1 96 ? -12.150 7.365 0.847 1.00 86.06 96 GLU A CA 1
ATOM 795 C C . GLU A 1 96 ? -10.862 6.606 0.497 1.00 86.06 96 GLU A C 1
ATOM 797 O O . GLU A 1 96 ? -10.531 6.418 -0.676 1.00 86.06 96 GLU A O 1
ATOM 802 N N . GLY A 1 97 ? -10.157 6.104 1.516 1.00 84.75 97 GLY A N 1
ATOM 803 C CA . GLY A 1 97 ? -8.986 5.254 1.328 1.00 84.75 97 GLY A CA 1
ATOM 804 C C . GLY A 1 97 ? -9.314 3.932 0.622 1.00 84.75 97 GLY A C 1
ATOM 805 O O . GLY A 1 97 ? -8.513 3.457 -0.184 1.00 84.75 97 GLY A O 1
ATOM 806 N N . ILE A 1 98 ? -10.482 3.340 0.885 1.00 87.19 98 ILE A N 1
ATOM 807 C CA . ILE A 1 98 ? -10.955 2.127 0.202 1.00 87.19 98 ILE A CA 1
ATOM 808 C C . ILE A 1 98 ? -11.304 2.428 -1.257 1.00 87.19 98 ILE A C 1
ATOM 810 O O . ILE A 1 98 ? -10.877 1.683 -2.139 1.00 87.19 98 ILE A O 1
ATOM 814 N N . GLU A 1 99 ? -12.042 3.504 -1.536 1.00 87.88 99 GLU A N 1
ATOM 815 C CA . GLU A 1 99 ? -12.368 3.903 -2.913 1.00 87.88 99 GLU A CA 1
ATOM 816 C C . GLU A 1 99 ? -11.109 4.194 -3.730 1.00 87.88 99 GLU A C 1
ATOM 818 O O . GLU A 1 99 ? -10.985 3.751 -4.875 1.00 87.88 99 GLU A O 1
ATOM 823 N N . PHE A 1 100 ? -10.135 4.881 -3.131 1.00 86.31 100 PHE A N 1
ATOM 824 C CA . PHE A 1 100 ? -8.835 5.116 -3.746 1.00 86.31 100 PHE A CA 1
ATOM 825 C C . PHE A 1 100 ? -8.144 3.805 -4.142 1.00 86.31 100 PHE A C 1
ATOM 827 O O . PHE A 1 100 ? -7.697 3.677 -5.281 1.00 86.31 100 PHE A O 1
ATOM 834 N N . LEU A 1 101 ? -8.102 2.816 -3.243 1.00 87.00 101 LEU A N 1
ATOM 835 C CA . LEU A 1 101 ? -7.504 1.511 -3.533 1.00 87.00 101 LEU A CA 1
ATOM 836 C C . LEU A 1 101 ? -8.287 0.742 -4.607 1.00 87.00 101 LEU A C 1
ATOM 838 O O . LEU A 1 101 ? -7.671 0.206 -5.524 1.00 87.00 101 LEU A O 1
ATOM 842 N N . LYS A 1 102 ? -9.6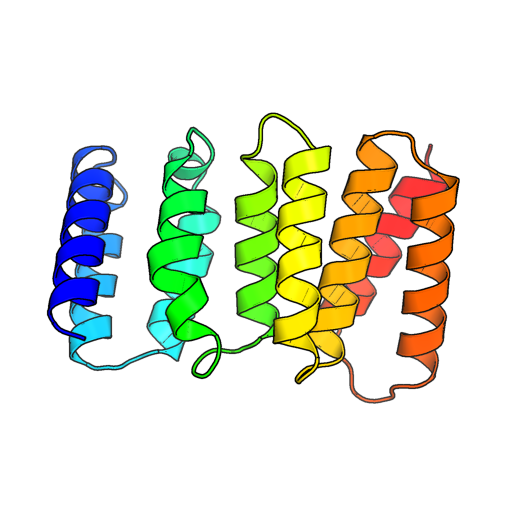24 0.743 -4.567 1.00 86.62 102 LYS A N 1
ATOM 843 C CA . LYS A 1 102 ? -10.461 0.099 -5.598 1.00 86.62 102 LYS A CA 1
ATOM 844 C C . LYS A 1 102 ? -10.230 0.684 -6.989 1.00 86.62 102 LYS A C 1
ATOM 846 O O . LYS A 1 102 ? -10.116 -0.058 -7.957 1.00 86.62 102 LYS A O 1
ATOM 851 N N . ASN A 1 103 ? -10.061 2.001 -7.092 1.00 85.31 103 ASN A N 1
ATOM 852 C CA . ASN A 1 103 ? -9.751 2.664 -8.363 1.00 85.31 103 ASN A CA 1
ATOM 853 C C . ASN A 1 103 ? -8.399 2.236 -8.971 1.00 85.31 103 ASN A C 1
ATOM 855 O O . ASN A 1 103 ? -8.146 2.474 -10.157 1.00 85.31 103 ASN A O 1
ATOM 859 N N . LEU A 1 104 ? -7.509 1.631 -8.178 1.00 82.44 104 LEU A N 1
ATOM 860 C CA . LEU A 1 104 ? -6.238 1.084 -8.652 1.00 82.44 104 LEU A CA 1
ATOM 861 C C . LEU A 1 104 ? -6.356 -0.366 -9.119 1.00 82.44 104 LEU A C 1
ATOM 863 O O . LEU A 1 104 ? -5.522 -0.803 -9.910 1.00 82.44 104 LEU A O 1
ATOM 867 N N . GLU A 1 105 ? -7.391 -1.092 -8.700 1.00 81.56 105 GLU A N 1
ATOM 868 C CA . GLU A 1 105 ? -7.590 -2.501 -9.047 1.00 81.56 105 GLU A CA 1
ATOM 869 C C . GLU A 1 105 ? -7.605 -2.716 -10.565 1.00 81.56 105 GLU A C 1
ATOM 871 O O . GLU A 1 105 ? -6.910 -3.595 -11.075 1.00 81.56 105 GLU A O 1
ATOM 876 N N . ASP A 1 106 ? -8.296 -1.845 -11.308 1.00 77.31 106 ASP A N 1
ATOM 877 C CA . ASP A 1 106 ? -8.366 -1.899 -12.773 1.00 77.31 106 ASP A CA 1
ATOM 878 C C . ASP A 1 106 ? -7.003 -1.772 -13.460 1.00 77.31 106 ASP A C 1
ATOM 880 O O . ASP A 1 106 ? -6.791 -2.338 -14.533 1.00 77.31 106 ASP A O 1
ATOM 884 N N . ARG A 1 107 ? -6.071 -1.041 -12.846 1.00 73.00 107 ARG A N 1
ATOM 885 C CA . ARG A 1 107 ? -4.718 -0.825 -13.379 1.00 73.00 107 ARG A CA 1
ATOM 886 C C . ARG A 1 107 ? -3.810 -2.021 -13.127 1.00 73.00 107 ARG A C 1
ATOM 888 O O . ARG A 1 107 ? -2.911 -2.299 -13.913 1.00 73.00 107 ARG A O 1
ATOM 895 N N . LEU A 1 108 ? -4.087 -2.750 -12.053 1.00 75.38 108 LEU A N 1
ATOM 896 C CA . LEU A 1 108 ? -3.250 -3.828 -11.542 1.00 75.38 108 LEU A CA 1
ATOM 897 C C . LEU A 1 108 ? -3.635 -5.201 -12.075 1.00 75.38 108 LEU A C 1
ATOM 899 O O . LEU A 1 108 ? -2.906 -6.150 -11.822 1.00 75.38 108 LEU A O 1
ATOM 903 N N . LYS A 1 109 ? -4.699 -5.302 -12.885 1.00 71.44 109 LYS A N 1
ATOM 904 C CA . LYS A 1 109 ? -5.145 -6.537 -13.563 1.00 71.44 109 LYS A CA 1
ATOM 905 C C . LYS A 1 109 ? -4.053 -7.257 -14.370 1.00 71.44 109 LYS A C 1
ATOM 907 O O . LYS A 1 109 ? -4.235 -8.403 -14.756 1.00 71.44 109 LYS A O 1
ATOM 912 N N . ILE A 1 110 ? -2.932 -6.590 -14.637 1.00 74.00 110 ILE A N 1
ATOM 913 C CA . ILE A 1 110 ? -1.754 -7.152 -15.308 1.00 74.00 110 ILE A CA 1
ATOM 914 C C . ILE A 1 110 ? -0.949 -8.069 -14.363 1.00 74.00 110 ILE A C 1
ATOM 916 O O . ILE A 1 110 ? -0.237 -8.953 -14.829 1.00 74.00 110 ILE A O 1
ATOM 920 N N . SER A 1 111 ? -1.045 -7.874 -13.044 1.00 81.50 111 SER A N 1
ATOM 921 C CA . SER A 1 111 ? -0.295 -8.617 -12.031 1.00 81.50 111 SER A CA 1
ATOM 922 C C . SER A 1 111 ? -1.224 -9.162 -10.951 1.00 81.50 111 SER A C 1
ATOM 924 O O . SER A 1 111 ? -1.635 -8.443 -10.041 1.00 81.50 111 SER A O 1
ATOM 926 N N . GLU A 1 112 ? -1.487 -10.468 -11.009 1.00 84.19 112 GLU A N 1
ATOM 927 C CA . GLU A 1 112 ? -2.343 -11.163 -10.040 1.00 84.19 112 GLU A CA 1
ATOM 928 C C . GLU A 1 112 ? -1.844 -10.987 -8.601 1.00 84.19 112 GLU A C 1
ATOM 930 O O . GLU A 1 112 ? -2.626 -10.637 -7.723 1.00 84.19 112 GLU A O 1
ATOM 935 N N . ALA A 1 113 ? -0.535 -11.118 -8.356 1.00 84.56 113 ALA A N 1
ATOM 936 C CA . ALA A 1 113 ? 0.046 -10.907 -7.028 1.00 84.56 113 ALA A CA 1
ATOM 937 C C . ALA A 1 113 ? -0.234 -9.495 -6.476 1.00 84.56 113 ALA A C 1
ATOM 939 O O . ALA A 1 113 ? -0.547 -9.338 -5.295 1.00 84.56 113 ALA A O 1
ATOM 940 N N . ALA A 1 114 ? -0.168 -8.465 -7.327 1.00 86.31 114 ALA A N 1
ATOM 941 C CA . ALA A 1 114 ? -0.460 -7.091 -6.932 1.00 86.31 114 ALA A CA 1
ATOM 942 C C . ALA A 1 114 ? -1.960 -6.884 -6.657 1.00 86.31 114 ALA A C 1
ATOM 944 O O . ALA A 1 114 ? -2.316 -6.253 -5.661 1.00 86.31 114 ALA A O 1
ATOM 945 N N . THR A 1 115 ? -2.839 -7.456 -7.488 1.00 88.25 115 THR A N 1
ATOM 946 C CA . THR A 1 115 ? -4.293 -7.435 -7.268 1.00 88.25 115 THR A CA 1
ATOM 947 C C . THR A 1 115 ? -4.678 -8.141 -5.968 1.00 88.25 115 THR A C 1
ATOM 949 O O . THR A 1 115 ? -5.471 -7.611 -5.193 1.00 88.25 115 THR A O 1
ATOM 952 N N . LEU A 1 116 ? -4.092 -9.304 -5.682 1.00 90.00 116 LEU A N 1
ATOM 953 C CA . LEU A 1 116 ? -4.363 -10.048 -4.452 1.00 90.00 116 LEU A CA 1
ATOM 954 C C . LEU A 1 116 ? -3.883 -9.280 -3.218 1.00 90.00 116 LEU A C 1
ATOM 956 O O . LEU A 1 116 ? -4.637 -9.132 -2.260 1.00 90.00 116 LEU A O 1
ATOM 960 N N . PHE A 1 117 ? -2.676 -8.706 -3.262 1.00 90.31 117 PHE A N 1
ATOM 961 C CA . PHE A 1 117 ? -2.175 -7.862 -2.174 1.00 90.31 117 PHE A CA 1
ATOM 962 C C . PHE A 1 117 ? -3.082 -6.646 -1.918 1.00 90.31 117 PHE A C 1
ATOM 964 O O . PHE A 1 117 ? -3.356 -6.290 -0.767 1.00 90.31 117 PHE A O 1
ATOM 971 N N . LEU A 1 118 ? -3.582 -6.018 -2.987 1.00 90.94 118 LEU A N 1
ATOM 972 C CA . LEU A 1 118 ? -4.525 -4.906 -2.897 1.00 90.94 118 LEU A CA 1
ATOM 973 C C . LEU A 1 118 ? -5.827 -5.332 -2.203 1.00 90.94 118 LEU A C 1
ATOM 975 O O . LEU A 1 118 ? -6.277 -4.639 -1.292 1.00 90.94 118 LEU A O 1
ATOM 979 N N . LYS A 1 119 ? -6.403 -6.480 -2.587 1.00 91.44 119 LYS A N 1
ATOM 980 C CA . LYS A 1 119 ? -7.634 -7.015 -1.980 1.00 91.44 119 LYS A CA 1
ATOM 981 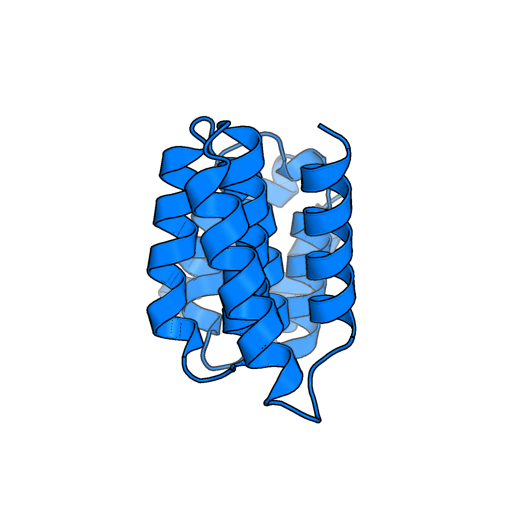C C . LYS A 1 119 ? -7.476 -7.278 -0.485 1.00 91.44 119 LYS A C 1
ATOM 983 O O . LYS A 1 119 ? -8.331 -6.854 0.289 1.00 91.44 119 LYS A O 1
ATOM 988 N N . VAL A 1 120 ? -6.360 -7.879 -0.063 1.00 92.50 120 VAL A N 1
ATOM 989 C CA . VAL A 1 120 ? -6.062 -8.078 1.369 1.00 92.50 120 VAL A CA 1
ATOM 990 C C . VAL A 1 120 ? -5.971 -6.741 2.105 1.00 92.50 120 VAL A C 1
ATOM 992 O O . VAL A 1 120 ? -6.537 -6.584 3.183 1.00 92.50 120 VAL A O 1
ATOM 995 N N . SER A 1 121 ? -5.320 -5.745 1.502 1.00 90.69 121 SER A N 1
ATOM 996 C CA . SER A 1 121 ? -5.182 -4.413 2.106 1.00 90.69 121 SER A CA 1
ATOM 997 C C . SER A 1 121 ? -6.530 -3.687 2.240 1.00 90.69 121 SER A C 1
ATOM 999 O O . SER A 1 121 ? -6.761 -2.963 3.208 1.00 90.69 121 SER A O 1
ATOM 1001 N N . ILE A 1 122 ? -7.446 -3.886 1.286 1.00 91.25 122 ILE A N 1
ATOM 1002 C CA . ILE A 1 122 ? -8.829 -3.397 1.377 1.00 91.25 122 ILE A CA 1
ATOM 1003 C C . ILE A 1 122 ? -9.590 -4.140 2.487 1.00 91.25 122 ILE A C 1
ATOM 1005 O O . ILE A 1 122 ? -10.302 -3.502 3.263 1.00 91.25 122 ILE A O 1
ATOM 1009 N N . ALA A 1 123 ? -9.411 -5.458 2.613 1.00 92.56 123 ALA A N 1
ATOM 1010 C CA . ALA A 1 123 ? -10.018 -6.250 3.682 1.00 92.56 123 ALA A CA 1
ATOM 1011 C C . ALA A 1 123 ? -9.564 -5.780 5.079 1.00 92.56 123 ALA A C 1
ATOM 1013 O O . ALA A 1 123 ? -10.400 -5.602 5.963 1.00 92.56 123 ALA A O 1
ATOM 1014 N N . GLU A 1 124 ? -8.276 -5.463 5.268 1.00 90.94 124 GLU A N 1
ATOM 1015 C CA . GLU A 1 124 ? -7.750 -4.887 6.523 1.00 90.94 124 GLU A CA 1
ATOM 1016 C C . GLU A 1 124 ? -8.440 -3.550 6.879 1.00 90.94 124 GLU A C 1
ATOM 1018 O O . GLU A 1 124 ? -8.749 -3.276 8.046 1.00 90.94 124 GLU A O 1
ATOM 1023 N N . LYS A 1 125 ? -8.764 -2.722 5.876 1.00 89.81 125 LYS A N 1
ATOM 1024 C CA . LYS A 1 125 ? -9.534 -1.482 6.078 1.00 89.81 125 LYS A CA 1
ATOM 1025 C C . LYS A 1 125 ? -10.997 -1.746 6.419 1.00 89.81 125 LYS A C 1
ATOM 1027 O O . LYS A 1 125 ? -11.516 -1.103 7.329 1.00 89.81 125 LYS A O 1
ATOM 1032 N N . TYR A 1 126 ? -11.650 -2.706 5.761 1.00 91.19 126 TYR A N 1
ATOM 1033 C CA . TYR A 1 126 ? -13.006 -3.122 6.137 1.00 91.19 126 TYR A CA 1
ATOM 1034 C C . TYR A 1 126 ? -13.059 -3.658 7.569 1.00 91.19 126 TYR A C 1
ATOM 1036 O O . TYR A 1 126 ? -13.959 -3.297 8.325 1.00 91.19 126 TYR A O 1
ATOM 1044 N N . LEU A 1 127 ? -12.050 -4.427 7.985 1.00 89.94 127 LEU A N 1
ATOM 1045 C CA . LEU A 1 127 ? -11.906 -4.868 9.372 1.00 89.94 127 LEU A CA 1
ATOM 1046 C C . LEU A 1 127 ? -11.778 -3.684 10.344 1.00 89.94 127 LEU A C 1
ATOM 1048 O O . LEU A 1 127 ? -12.321 -3.722 11.450 1.00 89.94 127 LEU A O 1
ATOM 1052 N N . SER A 1 128 ? -11.081 -2.624 9.933 1.00 87.75 128 SER A N 1
ATOM 1053 C CA . SER A 1 128 ? -10.934 -1.396 10.724 1.00 87.75 128 SER A CA 1
ATOM 1054 C C . SER A 1 128 ? -12.247 -0.611 10.842 1.00 87.75 128 SER A C 1
ATOM 1056 O O . SER A 1 128 ? -12.503 -0.037 11.896 1.00 87.75 128 SER A O 1
ATOM 1058 N N . LEU A 1 129 ? -13.095 -0.649 9.808 1.00 88.56 129 LEU A N 1
ATOM 1059 C CA . LEU A 1 129 ? -14.448 -0.073 9.805 1.00 88.56 129 LEU A CA 1
ATOM 1060 C C . LEU A 1 129 ? -15.492 -0.921 10.556 1.00 88.56 129 LEU A C 1
ATOM 1062 O O . LEU A 1 129 ? -16.600 -0.448 10.788 1.00 88.56 129 LEU A O 1
ATOM 1066 N N . GLY A 1 130 ? -15.164 -2.159 10.942 1.00 88.25 130 GLY A N 1
ATOM 1067 C CA . GLY A 1 130 ? -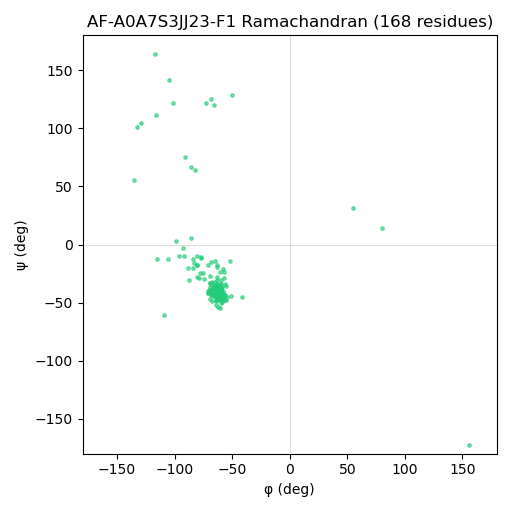16.123 -3.099 11.540 1.00 88.25 130 GLY A CA 1
ATOM 1068 C C . GLY A 1 130 ? -17.020 -3.808 10.516 1.00 88.25 130 GLY A C 1
ATOM 1069 O O . GLY A 1 130 ? -18.008 -4.441 10.879 1.00 88.25 130 GLY A O 1
ATOM 1070 N N . GLU A 1 131 ? -16.675 -3.745 9.231 1.00 91.25 131 GLU A N 1
ATOM 1071 C CA . GLU A 1 131 ? -17.376 -4.415 8.134 1.00 91.25 131 GLU A CA 1
ATOM 1072 C C . GLU A 1 131 ? -16.865 -5.857 7.975 1.00 91.25 131 GLU A C 1
ATOM 1074 O O . GLU A 1 131 ? -16.210 -6.215 6.993 1.00 91.25 131 GLU A O 1
ATOM 1079 N N . TYR A 1 132 ? -17.141 -6.699 8.974 1.00 89.44 132 TYR A N 1
ATOM 1080 C CA . TYR A 1 132 ? -16.596 -8.061 9.063 1.00 89.44 132 TYR A CA 1
ATOM 1081 C C . TYR A 1 132 ? -16.994 -8.959 7.889 1.00 89.44 132 TYR A C 1
ATOM 1083 O O . TYR A 1 132 ? -16.142 -9.670 7.366 1.00 89.44 132 TYR A O 1
ATOM 1091 N N . ASN A 1 133 ? -18.249 -8.878 7.431 1.00 89.56 133 ASN A N 1
ATOM 1092 C CA . ASN A 1 133 ? -18.731 -9.688 6.306 1.00 89.56 133 ASN A CA 1
ATOM 1093 C C . ASN A 1 133 ? -17.909 -9.412 5.036 1.00 89.56 133 ASN A C 1
ATOM 1095 O O . ASN A 1 133 ? -17.336 -10.326 4.460 1.00 89.56 133 ASN A O 1
ATOM 1099 N N . LYS A 1 134 ? -17.741 -8.131 4.675 1.00 90.69 134 LYS A N 1
ATOM 1100 C CA . LYS A 1 134 ? -16.949 -7.723 3.501 1.00 90.69 134 LYS A CA 1
ATOM 1101 C C . LYS A 1 134 ? -15.474 -8.099 3.630 1.00 90.69 134 LYS A C 1
ATOM 1103 O O . LYS A 1 134 ? -14.823 -8.380 2.628 1.00 90.69 134 LYS A O 1
ATOM 1108 N N . CYS A 1 135 ? -14.938 -8.053 4.850 1.00 91.19 135 CYS A N 1
ATOM 1109 C CA . CYS A 1 135 ? -13.572 -8.478 5.124 1.00 91.19 135 CYS A CA 1
ATOM 1110 C C . CYS A 1 135 ? -13.403 -9.979 4.855 1.00 91.19 135 CYS A C 1
ATOM 1112 O O . CYS A 1 135 ? -12.525 -10.350 4.082 1.00 91.19 135 CYS A O 1
ATOM 1114 N N . LEU A 1 136 ? -14.260 -10.824 5.437 1.00 91.12 136 LEU A N 1
ATOM 1115 C CA . LEU A 1 136 ? -14.176 -12.274 5.274 1.00 91.12 136 LEU A CA 1
ATOM 1116 C C . LEU A 1 136 ? -14.362 -12.692 3.812 1.00 91.12 136 LEU A C 1
ATOM 1118 O O . LEU A 1 136 ? -13.533 -13.443 3.306 1.00 91.12 136 LEU A O 1
ATOM 1122 N N . ASP A 1 137 ? -15.361 -12.130 3.124 1.00 93.44 137 ASP A N 1
ATOM 1123 C CA . ASP A 1 137 ? -15.627 -12.413 1.708 1.00 93.44 137 ASP A CA 1
ATOM 1124 C C . ASP A 1 137 ? -14.377 -12.168 0.839 1.00 93.44 137 ASP A C 1
ATOM 1126 O O . ASP A 1 137 ? -13.997 -13.004 0.018 1.00 93.44 137 ASP A O 1
ATOM 1130 N N . LEU A 1 138 ? -13.686 -11.039 1.054 1.00 91.88 138 LEU A N 1
ATOM 1131 C CA . LEU A 1 138 ? -12.452 -10.712 0.332 1.00 91.88 138 LEU A CA 1
ATOM 1132 C C . LEU A 1 138 ? -11.286 -11.634 0.702 1.00 91.88 138 LEU A C 1
ATOM 1134 O O . LEU A 1 138 ? -10.479 -11.974 -0.165 1.00 91.88 138 LEU A O 1
ATOM 1138 N N . LEU A 1 139 ? -11.156 -12.020 1.973 1.00 91.50 139 LEU A N 1
ATOM 1139 C CA . LEU A 1 139 ? -10.075 -12.904 2.416 1.00 91.50 139 LEU A CA 1
ATOM 1140 C C . LEU A 1 139 ? -10.245 -14.318 1.848 1.00 91.50 139 LEU A C 1
ATOM 1142 O O . LEU A 1 139 ? -9.260 -14.894 1.387 1.00 91.50 139 LEU A O 1
ATOM 1146 N N . GLU A 1 140 ? -11.470 -14.846 1.818 1.00 91.75 140 GLU A N 1
ATOM 1147 C CA . GLU A 1 140 ? -11.779 -16.145 1.208 1.00 91.75 140 GLU A CA 1
ATOM 1148 C C . GLU A 1 140 ? -11.545 -16.131 -0.308 1.00 91.75 140 GLU A C 1
ATOM 1150 O O . GLU A 1 140 ? -10.962 -17.071 -0.858 1.00 91.75 140 GLU A O 1
ATOM 1155 N N . GLU A 1 141 ? -11.924 -15.044 -0.989 1.00 90.88 141 GLU A N 1
ATOM 1156 C CA . GLU A 1 141 ? -11.658 -14.867 -2.420 1.00 90.88 141 GLU A CA 1
ATOM 1157 C C . GLU A 1 141 ? -10.149 -14.882 -2.720 1.00 90.88 141 GLU A C 1
ATOM 1159 O O . GLU A 1 141 ? -9.686 -15.560 -3.649 1.00 90.88 141 GLU A O 1
ATOM 1164 N N . VAL A 1 142 ? -9.362 -14.155 -1.919 1.00 90.31 142 VAL A N 1
ATOM 1165 C CA . VAL A 1 142 ? -7.901 -14.130 -2.055 1.00 90.31 142 VAL A CA 1
ATOM 1166 C C . VAL A 1 142 ? -7.309 -15.503 -1.753 1.00 90.31 142 VAL A C 1
ATOM 1168 O O . VAL A 1 142 ? -6.464 -15.969 -2.513 1.00 90.31 142 VAL A O 1
ATOM 1171 N N . GLU A 1 143 ? -7.749 -16.179 -0.692 1.00 89.75 143 GLU A N 1
ATOM 1172 C CA . GLU A 1 143 ? -7.245 -17.504 -0.322 1.00 89.75 143 GLU A CA 1
ATOM 1173 C C . GLU A 1 143 ? -7.517 -18.547 -1.418 1.00 89.75 143 GLU A C 1
ATOM 1175 O O . GLU A 1 143 ? -6.631 -19.334 -1.768 1.00 89.75 143 GLU A O 1
ATOM 1180 N N . GLY A 1 144 ? -8.718 -18.529 -2.004 1.00 88.00 144 GLY A N 1
ATOM 1181 C CA . GLY A 1 144 ? -9.073 -19.379 -3.140 1.00 88.00 144 GLY A CA 1
ATOM 1182 C C . GLY A 1 144 ? -8.191 -19.115 -4.362 1.00 88.00 144 GLY A C 1
ATOM 1183 O O . GLY A 1 144 ? -7.704 -20.055 -4.991 1.00 88.00 144 GLY A O 1
ATOM 1184 N N . SER A 1 145 ? -7.919 -17.841 -4.649 1.00 86.62 145 SER A N 1
ATOM 1185 C CA . SER A 1 145 ? -7.047 -17.431 -5.755 1.00 86.62 145 SER A CA 1
ATOM 1186 C C . SER A 1 145 ? -5.584 -17.827 -5.519 1.00 86.62 145 SER A C 1
ATOM 1188 O O . SER A 1 145 ? -4.926 -18.311 -6.435 1.00 86.62 145 SER A O 1
ATOM 1190 N N . LEU A 1 146 ? -5.077 -17.697 -4.287 1.00 85.31 146 LEU A N 1
ATOM 1191 C CA . LEU A 1 146 ? -3.721 -18.125 -3.922 1.00 85.31 146 LEU A CA 1
ATOM 1192 C C . LEU A 1 146 ? -3.535 -19.635 -4.089 1.00 85.31 146 LEU A C 1
ATOM 1194 O O . LEU A 1 146 ? -2.516 -20.071 -4.609 1.00 85.31 146 LEU A O 1
ATOM 1198 N N . LYS A 1 147 ? -4.529 -20.442 -3.701 1.00 81.88 147 LYS A N 1
ATOM 1199 C CA . LYS A 1 147 ? -4.487 -21.906 -3.875 1.00 81.88 147 LYS A CA 1
ATOM 1200 C C . LYS A 1 147 ? -4.433 -22.333 -5.344 1.00 81.88 147 LYS A C 1
ATOM 1202 O O . LYS A 1 147 ? -3.916 -23.407 -5.639 1.00 81.88 147 LYS A O 1
ATOM 1207 N N . ALA A 1 148 ? -4.972 -21.519 -6.251 1.00 81.31 148 ALA A N 1
ATOM 1208 C CA . ALA A 1 148 ? -4.941 -21.779 -7.688 1.00 81.31 148 ALA A CA 1
ATOM 1209 C C . ALA A 1 148 ? -3.600 -21.399 -8.343 1.00 81.31 148 ALA A C 1
ATOM 1211 O O . ALA A 1 148 ? -3.308 -21.855 -9.450 1.00 81.31 148 ALA A O 1
ATOM 1212 N N . LEU A 1 149 ? -2.787 -20.578 -7.675 1.00 79.06 149 LEU A N 1
ATOM 1213 C CA . LEU A 1 149 ? -1.602 -19.948 -8.244 1.00 79.06 149 LEU A CA 1
ATOM 1214 C C . LEU A 1 149 ? -0.335 -20.436 -7.526 1.00 79.06 149 LEU A C 1
ATOM 1216 O O . LEU A 1 149 ? -0.080 -20.124 -6.367 1.00 79.06 149 LEU A O 1
ATOM 1220 N N . ASN A 1 150 ? 0.490 -21.200 -8.244 1.00 65.62 150 ASN A N 1
ATOM 1221 C CA . ASN A 1 150 ? 1.649 -21.892 -7.667 1.00 65.62 150 ASN A CA 1
ATOM 1222 C C . ASN A 1 150 ? 2.901 -21.012 -7.481 1.00 65.62 150 ASN A C 1
ATOM 1224 O O . ASN A 1 150 ? 3.854 -21.469 -6.858 1.00 65.62 150 ASN A O 1
ATOM 1228 N N . ASP A 1 151 ? 2.921 -19.786 -8.014 1.00 71.31 151 ASP A N 1
ATOM 1229 C CA . ASP A 1 151 ? 4.138 -18.962 -8.108 1.00 71.31 151 ASP A CA 1
ATOM 1230 C C . ASP A 1 151 ? 3.870 -17.503 -7.693 1.00 71.31 151 ASP A C 1
ATOM 1232 O O . ASP A 1 151 ? 4.047 -16.554 -8.456 1.00 71.31 151 ASP A O 1
ATOM 1236 N N . ILE A 1 152 ? 3.340 -17.329 -6.477 1.00 77.38 152 ILE A N 1
ATOM 1237 C CA . ILE A 1 152 ? 3.036 -16.011 -5.902 1.00 77.38 152 ILE A CA 1
ATOM 1238 C C . ILE A 1 152 ? 4.064 -15.629 -4.846 1.00 77.38 152 ILE A C 1
ATOM 1240 O O . ILE A 1 152 ? 4.457 -16.439 -4.006 1.00 77.38 152 ILE A O 1
ATOM 1244 N N . ASP A 1 153 ? 4.421 -14.344 -4.841 1.00 78.94 153 ASP A N 1
ATOM 1245 C CA . ASP A 1 153 ? 5.254 -13.722 -3.819 1.00 78.94 153 ASP A CA 1
ATOM 1246 C C . ASP A 1 153 ? 4.770 -14.024 -2.388 1.00 78.94 153 ASP A C 1
ATOM 1248 O O . ASP A 1 153 ? 3.634 -13.735 -2.000 1.00 78.94 153 ASP A O 1
ATOM 1252 N N . GLN A 1 154 ? 5.689 -14.502 -1.544 1.00 83.81 154 GLN A N 1
ATOM 1253 C CA . GLN A 1 154 ? 5.439 -14.840 -0.134 1.00 83.81 154 GLN A CA 1
ATOM 1254 C C . GLN A 1 154 ? 4.900 -13.659 0.700 1.00 83.81 154 GLN A C 1
ATOM 1256 O O . GLN A 1 154 ? 4.268 -13.848 1.743 1.00 83.81 154 GLN A O 1
ATOM 1261 N N . ILE A 1 155 ? 5.114 -12.429 0.229 1.00 84.25 155 ILE A N 1
ATOM 1262 C CA . ILE A 1 155 ? 4.561 -11.209 0.824 1.00 84.25 155 ILE A CA 1
ATOM 1263 C C . ILE A 1 155 ? 3.025 -11.236 0.840 1.00 84.25 155 ILE A C 1
ATOM 1265 O O . ILE A 1 155 ? 2.434 -10.826 1.836 1.00 84.25 155 ILE A O 1
ATOM 1269 N N . VAL A 1 156 ? 2.376 -11.756 -0.208 1.00 86.19 156 VAL A N 1
ATOM 1270 C CA . VAL A 1 156 ? 0.905 -11.808 -0.286 1.00 86.19 156 VAL A CA 1
ATOM 1271 C C . VAL A 1 156 ? 0.342 -12.777 0.753 1.00 86.19 156 VAL A C 1
ATOM 1273 O O . VAL A 1 156 ? -0.591 -12.432 1.474 1.00 86.19 156 VAL A O 1
ATOM 1276 N N . TYR A 1 157 ? 0.965 -13.950 0.901 1.00 88.62 157 TYR A N 1
ATOM 1277 C CA . TYR A 1 157 ? 0.616 -14.911 1.951 1.00 88.62 157 TYR A CA 1
ATOM 1278 C C . TYR A 1 157 ? 0.788 -14.315 3.349 1.00 88.62 157 TYR A C 1
ATOM 1280 O O . TYR A 1 157 ? -0.076 -14.479 4.208 1.00 88.62 157 TYR A O 1
ATOM 1288 N N . SER A 1 158 ? 1.895 -13.603 3.570 1.00 89.62 158 SER A N 1
ATOM 1289 C CA . SER A 1 158 ? 2.197 -12.981 4.862 1.00 89.62 158 SER A CA 1
ATOM 1290 C C . SER A 1 158 ? 1.124 -11.965 5.257 1.00 89.62 158 SER A C 1
ATOM 1292 O O . SER A 1 158 ? 0.646 -11.989 6.390 1.00 89.62 158 SER A O 1
ATOM 1294 N N . GLU A 1 159 ? 0.702 -11.113 4.319 1.00 88.62 159 GLU A N 1
ATOM 1295 C CA . GLU A 1 159 ? -0.337 -10.110 4.570 1.00 88.62 159 GLU A CA 1
ATOM 1296 C C . GLU A 1 159 ? -1.723 -10.746 4.756 1.00 88.62 159 GLU A C 1
ATOM 1298 O O . GLU A 1 159 ? -2.476 -10.333 5.643 1.00 88.62 159 GLU A O 1
ATOM 1303 N N . LEU A 1 160 ? -2.048 -11.786 3.974 1.00 90.88 160 LEU A N 1
ATOM 1304 C CA . LEU A 1 160 ? -3.313 -12.515 4.096 1.00 90.88 160 LEU A CA 1
ATOM 1305 C C . LEU A 1 160 ? -3.450 -13.133 5.490 1.00 90.88 160 LEU A C 1
ATOM 1307 O O . LEU A 1 160 ? -4.421 -12.865 6.196 1.00 90.88 160 LEU A O 1
ATOM 1311 N N . TYR A 1 161 ? -2.466 -13.932 5.911 1.00 91.56 161 TYR A N 1
ATOM 1312 C CA . TYR A 1 161 ? -2.523 -14.608 7.206 1.00 91.56 161 TYR A CA 1
ATOM 1313 C C . TYR A 1 161 ? -2.429 -13.632 8.378 1.00 91.56 161 TYR A C 1
ATOM 1315 O O . TYR A 1 161 ? -3.071 -13.858 9.403 1.00 91.56 161 TYR A O 1
ATOM 1323 N N . LYS A 1 162 ? -1.695 -12.520 8.228 1.00 92.62 162 LYS A N 1
ATOM 1324 C CA . LYS A 1 162 ? -1.716 -11.420 9.201 1.00 92.6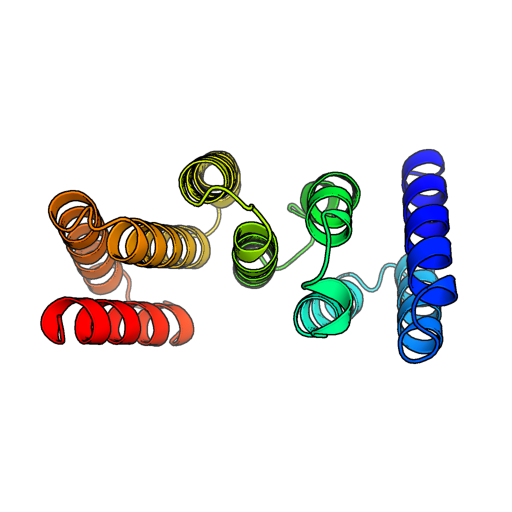2 162 LYS A CA 1
ATOM 1325 C C . LYS A 1 162 ? -3.133 -10.866 9.363 1.00 92.62 162 LYS A C 1
ATOM 1327 O O . LYS A 1 162 ? -3.608 -10.751 10.492 1.00 92.62 162 LYS A O 1
ATOM 1332 N N . THR A 1 163 ? -3.816 -10.553 8.263 1.00 90.31 163 THR A N 1
ATOM 1333 C CA . THR A 1 163 ? -5.174 -9.987 8.298 1.00 90.31 163 THR A CA 1
ATOM 1334 C C . THR A 1 163 ? -6.198 -10.994 8.824 1.00 90.31 163 THR A C 1
ATOM 1336 O O . THR A 1 163 ? -7.018 -10.635 9.666 1.00 90.31 163 THR A O 1
ATOM 1339 N N . LEU A 1 164 ? -6.102 -12.271 8.437 1.00 91.38 164 LEU A N 1
ATOM 1340 C CA . LEU A 1 164 ? -6.919 -13.352 9.003 1.00 91.38 164 LEU A CA 1
ATOM 1341 C C . LEU A 1 164 ? -6.706 -13.491 10.515 1.00 91.38 164 LEU A C 1
ATOM 1343 O O . LEU A 1 164 ? -7.669 -13.578 11.271 1.00 91.38 164 LEU A O 1
ATOM 1347 N N . ALA A 1 165 ? -5.457 -13.464 10.984 1.00 91.81 165 ALA A N 1
ATOM 1348 C CA . ALA A 1 165 ? -5.165 -13.517 12.413 1.00 91.81 165 ALA A CA 1
ATOM 1349 C C . ALA A 1 165 ? -5.757 -12.312 13.163 1.00 91.81 165 ALA A C 1
ATOM 1351 O O . ALA A 1 165 ? -6.259 -12.474 14.273 1.00 91.81 165 ALA A O 1
ATOM 1352 N N . LEU A 1 166 ? -5.732 -11.114 12.567 1.00 89.44 166 LEU A N 1
ATOM 1353 C CA . LEU A 1 166 ? -6.388 -9.928 13.126 1.00 89.44 166 LEU A CA 1
ATOM 1354 C C . LEU A 1 166 ? -7.915 -10.066 13.151 1.00 89.44 166 LEU A C 1
ATOM 1356 O O . LEU A 1 166 ? -8.531 -9.638 14.125 1.00 89.44 166 LEU A O 1
ATOM 1360 N N . TYR A 1 167 ? -8.501 -10.671 12.116 1.00 91.00 167 TYR A N 1
ATOM 1361 C CA . TYR A 1 167 ? -9.932 -10.949 12.031 1.00 91.00 167 TYR A CA 1
ATOM 1362 C C . TYR A 1 167 ? -10.379 -11.905 13.143 1.00 91.00 167 TYR A C 1
ATOM 1364 O O . TYR A 1 167 ? -11.244 -11.546 13.929 1.00 91.00 167 TYR A O 1
ATOM 1372 N N . TYR A 1 168 ? -9.737 -13.072 13.275 1.00 89.06 168 TYR A N 1
ATOM 1373 C CA . TYR A 1 168 ? -10.094 -14.084 14.284 1.00 89.06 168 TYR A CA 1
ATOM 1374 C C . TYR A 1 168 ? -9.743 -13.695 15.723 1.00 89.06 168 TYR A C 1
ATOM 1376 O O . TYR A 1 168 ? -10.217 -14.321 16.669 1.00 89.06 168 TYR A O 1
ATOM 1384 N N . ARG A 1 169 ? -8.858 -12.710 15.909 1.00 87.69 169 ARG A N 1
ATOM 1385 C CA . A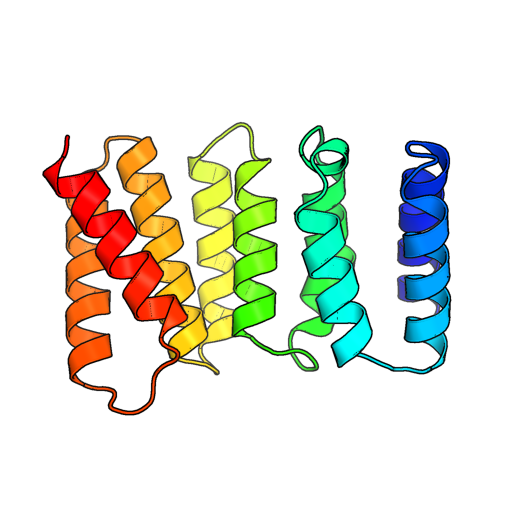RG A 1 169 ? -8.486 -12.209 17.236 1.00 87.69 169 ARG A CA 1
ATOM 1386 C C . ARG A 1 169 ? -9.541 -11.269 17.829 1.00 87.69 169 ARG A C 1
ATOM 1388 O O . ARG A 1 169 ? -9.530 -11.081 19.047 1.00 87.69 169 ARG A O 1
ATOM 1395 N N . ARG A 1 170 ? -10.359 -10.628 16.994 1.00 67.25 170 ARG A N 1
ATOM 1396 C CA . ARG A 1 170 ? -11.444 -9.735 17.422 1.00 67.25 170 ARG A CA 1
ATOM 1397 C C . ARG A 1 170 ? -12.724 -10.519 17.664 1.00 67.25 170 ARG A C 1
ATOM 1399 O O . ARG A 1 170 ? -13.450 -10.097 18.588 1.00 67.25 170 ARG A O 1
#

Solvent-accessible surface area (backbone atoms only — not comparable to full-atom values): 9417 Å² total; per-residue (Å²): 110,73,68,60,48,50,55,50,50,54,50,42,49,53,51,23,73,74,34,79,88,42,30,67,57,40,54,49,45,57,51,34,58,75,70,64,39,52,70,62,41,51,51,52,50,45,54,51,68,67,37,72,78,52,59,75,49,65,62,53,49,52,45,36,64,71,47,51,64,72,38,58,93,74,47,64,57,54,59,52,42,53,46,50,55,52,37,35,67,47,41,93,46,65,67,60,22,44,53,56,52,55,69,44,46,78,74,31,74,84,35,66,61,27,40,45,40,47,44,42,55,46,20,50,49,29,50,72,73,66,39,53,68,64,17,49,55,42,48,52,52,42,52,56,52,49,76,74,46,95,86,63,63,66,66,42,56,52,53,42,52,52,43,50,52,56,57,77,70,108

pLDDT: mean 75.74, std 12.65, range [37.75, 93.44]

Mean predicted aligned error: 9.29 Å

Organism: NCBI:txid151035

Nearest PDB structures (foldseek):
  8amz-assembly1_O  TM=9.237E-01  e=2.931E-08  Spinacia oleracea
  9e8g-assembly1_a  TM=8.856E-01  e=9.685E-06  Homo sapiens
  8jrt-assembly1_a  TM=8.847E-01  e=1.409E-04  Homo sapiens
  7w3g-assembly1_a  TM=8.664E-01  e=9.956E-05  Homo sa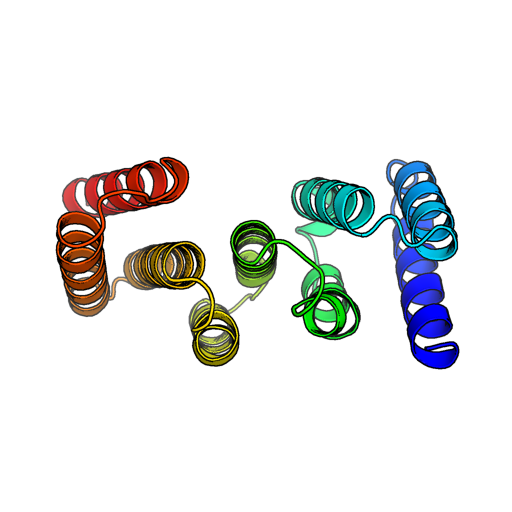piens
  6epf-assembly1_O  TM=8.724E-01  e=1.993E-04  Rattus norvegicus

Radius of gyration: 16.91 Å; Cα contacts (8 Å, |Δi|>4): 150; chains: 1; bounding box: 38×44×37 Å

Secondary structure (DSSP, 8-state):
-HHHHHHHHHHHHHHHHH-TTTHHHHHHHHHHHHTT-HHHHHHHHHHHHT-HHHHSSSHHHHHIIIIIHHHTTTS-HHHHHHHHHHHTTS-SSHHHHHHHHHHHHHHHTT-HHHHHHHHHHHHHHHHHHT-HHHHHHHHHHHHHHHHH-SS--HHHHHHHHHHHHHHHH-